Protein AF-X0Y5I0-F1 (afdb_monomer_lite)

Foldseek 3Di:
DVLLVPDQLVVCLVPLLVLLQVLQVQLLVLLVCLCVPPQQQLQVSSVVSSCVSCVSVVVNLVVVLVVVVVVDPDPVVSVVVVVSSVSSVVSSVNSNVVNVVVCCVPPDPVSNCRNNVVVVVVVCVLVVVPPDDPDDPVVSCCVVVVVVVVVVVVVVVVVVD

Organism: NCBI:txid412755

Sequence (161 aa):
MVLEALINPIKAEKKPWEMFFIGFIYSSIALLLSLWIFEKHASLVMVFLTVLVCTPLMYSTLKLEEKKDLEIKEERKLLKQHGKAITFLIFLFMGMCVSFAVWYVFLPVNTVQTTFQIQQQTITDINIQITAEAINKSTLFSKIFMNNIKVLSFCILFSFI

pLDDT: mean 87.57, std 12.48, range [46.09, 98.25]

Radius of gyration: 19.13 Å; chains: 1; bounding box: 55×33×51 Å

Structure (mmCIF, N/CA/C/O backbone):
data_AF-X0Y5I0-F1
#
_entry.id   AF-X0Y5I0-F1
#
loop_
_atom_site.group_PDB
_atom_site.id
_atom_site.type_symbol
_atom_site.label_atom_id
_atom_site.label_alt_id
_atom_site.label_comp_id
_atom_site.label_asym_id
_atom_site.label_entity_id
_atom_site.label_seq_id
_atom_site.pdbx_PDB_ins_code
_atom_site.Cartn_x
_atom_site.Cartn_y
_atom_site.Cartn_z
_atom_site.occupancy
_atom_site.B_iso_or_equiv
_atom_site.auth_seq_id
_atom_site.auth_comp_id
_atom_site.auth_asym_id
_atom_site.auth_atom_id
_atom_site.pdbx_PDB_model_num
ATOM 1 N N . MET A 1 1 ? -21.658 9.340 -1.023 1.00 46.09 1 MET A N 1
ATOM 2 C CA . MET A 1 1 ? -20.997 9.230 -2.346 1.00 46.09 1 MET A CA 1
ATOM 3 C C . MET A 1 1 ? -20.934 7.763 -2.765 1.00 46.09 1 MET A C 1
ATOM 5 O O . MET A 1 1 ? -20.702 6.917 -1.919 1.00 46.09 1 MET A O 1
ATOM 9 N N . VAL A 1 2 ? -21.141 7.436 -4.047 1.00 56.66 2 VAL A N 1
ATOM 10 C CA . VAL A 1 2 ? -21.229 6.041 -4.560 1.00 56.66 2 VAL A CA 1
ATOM 11 C C . VAL A 1 2 ? -19.979 5.192 -4.251 1.00 56.66 2 VAL A C 1
ATOM 13 O O . VAL A 1 2 ? -20.090 3.989 -4.042 1.00 56.66 2 VAL A O 1
ATOM 16 N N . LEU A 1 3 ? -18.804 5.819 -4.115 1.00 48.41 3 LEU A N 1
ATOM 17 C CA . LEU A 1 3 ? -17.557 5.162 -3.696 1.00 48.41 3 LEU A CA 1
ATOM 18 C C . LEU A 1 3 ? -17.543 4.704 -2.223 1.00 48.41 3 LEU A C 1
ATOM 20 O O . LEU A 1 3 ? -16.904 3.704 -1.912 1.00 48.41 3 LEU A O 1
ATOM 24 N N . GLU A 1 4 ? -18.283 5.363 -1.324 1.00 52.72 4 GLU A N 1
ATOM 25 C CA . GLU A 1 4 ? -18.420 4.940 0.085 1.00 52.72 4 GLU A CA 1
ATOM 26 C C . GLU A 1 4 ? -19.278 3.672 0.226 1.00 52.72 4 GLU A C 1
ATOM 28 O O . GLU A 1 4 ? -19.216 2.986 1.243 1.00 52.72 4 GLU A O 1
ATOM 33 N N . ALA A 1 5 ? -20.072 3.338 -0.796 1.00 54.59 5 ALA A N 1
ATOM 34 C CA . ALA A 1 5 ? -20.906 2.141 -0.802 1.00 54.59 5 ALA A CA 1
ATOM 35 C C . ALA A 1 5 ? -20.133 0.866 -1.186 1.00 54.59 5 ALA A C 1
ATOM 37 O O . ALA A 1 5 ? -20.626 -0.233 -0.935 1.00 54.59 5 ALA A O 1
ATOM 38 N N . LEU A 1 6 ? -18.937 0.985 -1.783 1.00 60.75 6 LEU A N 1
ATOM 39 C CA . LEU A 1 6 ? -18.189 -0.169 -2.299 1.00 60.75 6 LEU A CA 1
ATOM 40 C C . LEU A 1 6 ? -17.623 -1.054 -1.183 1.00 60.75 6 LEU A C 1
ATOM 42 O O . LEU A 1 6 ? -17.618 -2.277 -1.322 1.00 60.75 6 LEU A O 1
ATOM 46 N N . ILE A 1 7 ? -17.155 -0.471 -0.071 1.00 65.75 7 ILE A N 1
ATOM 47 C CA . ILE A 1 7 ? -16.557 -1.241 1.028 1.00 65.75 7 ILE A CA 1
ATOM 48 C C . ILE A 1 7 ? -16.947 -0.640 2.371 1.00 65.75 7 ILE A C 1
ATOM 50 O O . ILE A 1 7 ? -16.547 0.463 2.727 1.00 65.75 7 ILE A O 1
ATOM 54 N N . ASN A 1 8 ? -17.691 -1.421 3.149 1.00 79.00 8 ASN A N 1
ATOM 55 C CA . ASN A 1 8 ? -18.026 -1.087 4.523 1.00 79.00 8 ASN A CA 1
ATOM 56 C C . ASN A 1 8 ? -16.883 -1.540 5.460 1.00 79.00 8 ASN A C 1
ATOM 58 O O . ASN A 1 8 ? -16.570 -2.738 5.464 1.00 79.00 8 ASN A O 1
ATOM 62 N N . PRO A 1 9 ? -16.301 -0.656 6.293 1.00 81.06 9 PRO A N 1
ATOM 63 C CA . PRO A 1 9 ? -15.226 -1.013 7.226 1.00 81.06 9 PRO A CA 1
ATOM 64 C C . PRO A 1 9 ? -15.632 -2.126 8.208 1.00 81.06 9 PRO A C 1
ATOM 66 O O . PRO A 1 9 ? -14.825 -2.988 8.541 1.00 81.06 9 PRO A O 1
ATOM 69 N N . ILE A 1 10 ? -16.915 -2.211 8.577 1.00 79.12 10 ILE A N 1
ATOM 70 C CA . ILE A 1 10 ? -17.449 -3.288 9.429 1.00 79.12 10 ILE A CA 1
ATOM 71 C C . ILE A 1 10 ? -17.349 -4.648 8.725 1.00 79.12 10 ILE A C 1
ATOM 73 O O . ILE A 1 10 ? -17.103 -5.675 9.361 1.00 79.12 10 ILE A O 1
ATOM 77 N N . LYS A 1 11 ? -17.558 -4.682 7.403 1.00 84.12 11 LYS A N 1
ATOM 78 C CA . LYS A 1 11 ? -17.393 -5.907 6.611 1.00 84.12 11 LYS A CA 1
ATOM 79 C C . LYS A 1 11 ? -15.909 -6.272 6.503 1.00 84.12 11 LYS A C 1
ATOM 81 O O . LYS A 1 11 ? -15.580 -7.446 6.666 1.00 84.12 11 LYS A O 1
ATOM 86 N N . ALA A 1 12 ? -15.043 -5.276 6.304 1.00 86.94 12 ALA A N 1
ATOM 87 C CA . ALA A 1 12 ? -13.593 -5.456 6.237 1.00 86.94 12 ALA A CA 1
ATOM 88 C C . ALA A 1 12 ? -13.018 -6.052 7.536 1.00 86.94 12 ALA A C 1
ATOM 90 O O . ALA A 1 12 ? -12.249 -7.006 7.479 1.00 86.94 12 ALA A O 1
ATOM 91 N N . GLU A 1 13 ? -13.464 -5.587 8.708 1.00 88.25 13 GLU A N 1
ATOM 92 C CA . GLU A 1 13 ? -13.054 -6.158 10.001 1.00 88.25 13 GLU A CA 1
ATOM 93 C C . GLU A 1 13 ? -13.488 -7.614 10.193 1.00 88.25 13 GLU A C 1
ATOM 95 O O . GLU A 1 13 ? -12.770 -8.405 10.804 1.00 88.25 13 GLU A O 1
ATOM 100 N N . LYS A 1 14 ? -14.674 -7.983 9.695 1.00 88.69 14 LYS A N 1
ATOM 101 C CA . LYS A 1 14 ? -15.193 -9.354 9.819 1.00 88.69 14 LYS A CA 1
ATOM 102 C C . LYS A 1 14 ? -14.464 -10.332 8.904 1.00 88.69 14 LYS A C 1
ATOM 104 O O . LYS A 1 14 ? -14.357 -11.509 9.243 1.00 88.69 14 LYS A O 1
ATOM 109 N N . LYS A 1 15 ? -14.004 -9.869 7.741 1.00 90.94 15 LYS A N 1
ATOM 110 C CA . LYS A 1 15 ? -13.347 -10.693 6.723 1.00 90.94 15 LYS A CA 1
ATOM 111 C C . LYS A 1 15 ? -12.106 -9.993 6.159 1.00 90.94 15 LYS A C 1
ATOM 113 O O . LYS A 1 15 ? -12.099 -9.590 4.996 1.00 90.94 15 LYS A O 1
ATOM 118 N N . PRO A 1 16 ? -11.029 -9.890 6.954 1.00 91.25 16 PRO A N 1
ATOM 119 C CA . PRO A 1 16 ? -9.850 -9.116 6.578 1.00 91.25 16 PRO A CA 1
ATOM 120 C C . PRO A 1 16 ? -9.151 -9.656 5.322 1.00 91.25 16 PRO A C 1
ATOM 122 O O . PRO A 1 16 ? -8.617 -8.877 4.542 1.00 91.25 16 PRO A O 1
ATOM 125 N N . TRP A 1 17 ? -9.212 -10.966 5.069 1.00 93.56 17 TRP A N 1
ATOM 126 C CA . TRP A 1 17 ? -8.594 -11.582 3.891 1.00 93.56 17 TRP A CA 1
ATOM 127 C C . TRP A 1 17 ? -9.233 -11.148 2.559 1.00 93.56 17 TRP A C 1
ATOM 129 O O . TRP A 1 17 ? -8.534 -11.099 1.551 1.00 93.56 17 TRP A O 1
ATOM 139 N N . GLU A 1 18 ? -10.527 -10.787 2.532 1.00 93.06 18 GLU A N 1
ATOM 140 C CA . GLU A 1 18 ? -11.189 -10.296 1.308 1.00 93.06 18 GLU A CA 1
ATOM 141 C C . GLU A 1 18 ? -10.537 -8.982 0.829 1.00 93.06 18 GLU A C 1
ATOM 143 O O . GLU A 1 18 ? -10.486 -8.708 -0.372 1.00 93.06 18 GLU A O 1
ATOM 148 N N . MET A 1 19 ? -9.949 -8.207 1.752 1.00 94.88 19 MET A N 1
ATOM 149 C CA . MET A 1 19 ? -9.258 -6.956 1.438 1.00 94.88 19 MET A CA 1
ATOM 150 C C . MET A 1 19 ? -8.007 -7.157 0.586 1.00 94.88 19 MET A C 1
ATOM 152 O O . MET A 1 19 ? -7.635 -6.249 -0.152 1.00 94.88 19 MET A O 1
ATOM 156 N N . PHE A 1 20 ? -7.392 -8.341 0.622 1.00 96.62 20 PHE A N 1
ATOM 157 C CA . PHE A 1 20 ? -6.275 -8.673 -0.260 1.00 96.62 20 PHE A CA 1
ATOM 158 C C . PHE A 1 20 ? -6.682 -8.589 -1.735 1.00 96.62 20 PHE A C 1
ATOM 160 O O . PHE A 1 20 ? -6.032 -7.912 -2.528 1.00 96.62 20 PHE A O 1
ATOM 167 N N . PHE A 1 21 ? -7.798 -9.221 -2.104 1.00 95.75 21 PHE A N 1
ATOM 168 C CA . PHE A 1 21 ? -8.285 -9.217 -3.485 1.00 95.75 21 PHE A CA 1
ATOM 169 C C . PHE A 1 21 ? -8.718 -7.823 -3.927 1.00 95.75 21 PHE A C 1
ATOM 171 O O . PHE A 1 21 ? -8.458 -7.420 -5.057 1.00 95.75 21 PHE A O 1
ATOM 178 N N . ILE A 1 22 ? -9.318 -7.061 -3.016 1.00 93.75 22 ILE A N 1
ATOM 179 C CA . ILE A 1 22 ? -9.669 -5.663 -3.260 1.00 93.75 22 ILE A CA 1
ATOM 180 C C . ILE A 1 22 ? -8.415 -4.839 -3.548 1.00 93.75 22 ILE A C 1
ATOM 182 O O . ILE A 1 22 ? -8.368 -4.144 -4.559 1.00 93.75 22 ILE A O 1
ATOM 186 N N . GLY A 1 23 ? -7.389 -4.942 -2.699 1.00 96.12 23 GLY A N 1
ATOM 187 C CA . GLY A 1 23 ? -6.128 -4.226 -2.880 1.00 96.12 23 GLY A CA 1
ATOM 188 C C . GLY A 1 23 ? -5.462 -4.582 -4.203 1.00 96.12 23 GLY A C 1
ATOM 189 O O . GLY A 1 23 ? -4.998 -3.695 -4.913 1.00 96.12 23 GLY A O 1
ATOM 190 N N . PHE A 1 24 ? -5.493 -5.864 -4.571 1.00 97.88 24 PHE A N 1
ATOM 191 C CA . PHE A 1 24 ? -4.978 -6.351 -5.846 1.00 97.88 24 PHE A CA 1
ATOM 192 C C . PHE A 1 24 ? -5.714 -5.742 -7.049 1.00 97.88 24 PHE A C 1
ATOM 194 O O . PHE A 1 24 ? -5.084 -5.261 -7.994 1.00 97.88 24 PHE A O 1
ATOM 201 N N . ILE A 1 25 ? -7.050 -5.747 -7.022 1.00 96.25 25 ILE A N 1
ATOM 202 C CA . ILE A 1 25 ? -7.885 -5.219 -8.108 1.00 96.25 25 ILE A CA 1
ATOM 203 C C . ILE A 1 25 ? -7.728 -3.701 -8.215 1.00 96.25 25 ILE A C 1
ATOM 205 O O . ILE A 1 25 ? -7.553 -3.183 -9.314 1.00 96.25 25 ILE A O 1
ATOM 209 N N . TYR A 1 26 ? -7.755 -2.984 -7.091 1.00 94.94 26 TYR A N 1
ATOM 210 C CA . TYR A 1 26 ? -7.647 -1.526 -7.069 1.00 94.94 26 TYR A CA 1
ATOM 211 C C . TYR A 1 26 ? -6.322 -1.043 -7.646 1.00 94.94 26 TYR A C 1
ATOM 213 O O . TYR A 1 26 ? -6.324 -0.179 -8.522 1.00 94.94 26 TYR A O 1
ATOM 221 N N . SER A 1 27 ? -5.202 -1.629 -7.222 1.00 97.31 27 SER A N 1
ATOM 222 C CA . SER A 1 27 ? -3.892 -1.275 -7.772 1.00 97.31 27 SER A CA 1
ATOM 223 C C . SER A 1 27 ? -3.735 -1.705 -9.232 1.00 97.31 27 SER A C 1
ATOM 225 O O . SER A 1 27 ? -3.130 -0.972 -10.009 1.00 97.31 27 SER A O 1
ATOM 227 N N . SER A 1 28 ? -4.325 -2.836 -9.640 1.00 97.62 28 SER A N 1
ATOM 228 C CA . SER A 1 28 ? -4.326 -3.267 -11.046 1.00 97.62 28 SER A CA 1
ATOM 229 C C . SER A 1 28 ? -5.076 -2.277 -11.937 1.00 97.62 28 SER A C 1
ATOM 231 O O . SER A 1 28 ? -4.556 -1.849 -12.962 1.00 97.62 28 SER A O 1
ATOM 233 N N . ILE A 1 29 ? -6.283 -1.867 -11.535 1.00 96.69 29 ILE A N 1
ATOM 234 C CA . ILE A 1 29 ? -7.080 -0.883 -12.277 1.00 96.69 29 ILE A CA 1
ATOM 235 C C . ILE A 1 29 ? -6.355 0.464 -12.312 1.00 96.69 29 ILE A C 1
ATOM 237 O O . ILE A 1 29 ? -6.262 1.074 -13.373 1.00 96.69 29 ILE A O 1
ATOM 241 N N . ALA A 1 30 ? -5.809 0.917 -11.181 1.00 97.00 30 ALA A N 1
ATOM 242 C CA . ALA A 1 30 ? -5.054 2.164 -11.111 1.00 97.00 30 ALA A CA 1
ATOM 243 C C . ALA A 1 30 ? -3.838 2.158 -12.051 1.00 97.00 30 ALA A C 1
ATOM 245 O O . ALA A 1 30 ? -3.621 3.132 -12.773 1.00 97.00 30 ALA A O 1
ATOM 246 N N . LEU A 1 31 ? -3.086 1.054 -12.095 1.00 97.19 31 LEU A N 1
ATOM 247 C CA . LEU A 1 31 ? -1.964 0.880 -13.013 1.00 97.19 31 LEU A CA 1
ATOM 248 C C . LEU A 1 31 ? -2.430 0.932 -14.472 1.00 97.19 31 LEU A C 1
ATOM 250 O O . LEU A 1 31 ? -1.900 1.721 -15.254 1.00 97.19 31 LEU A O 1
ATOM 254 N N . LEU A 1 32 ? -3.449 0.151 -14.838 1.00 96.38 32 LEU A N 1
ATOM 255 C CA . LEU A 1 32 ? -3.954 0.100 -16.213 1.00 96.38 32 LEU A CA 1
ATOM 256 C C . LEU A 1 32 ? -4.498 1.456 -16.682 1.00 96.38 32 LEU A C 1
ATOM 258 O O . LEU A 1 32 ? -4.202 1.885 -17.795 1.00 96.38 32 LEU A O 1
ATOM 262 N N . LEU A 1 33 ? -5.239 2.167 -15.828 1.00 96.38 33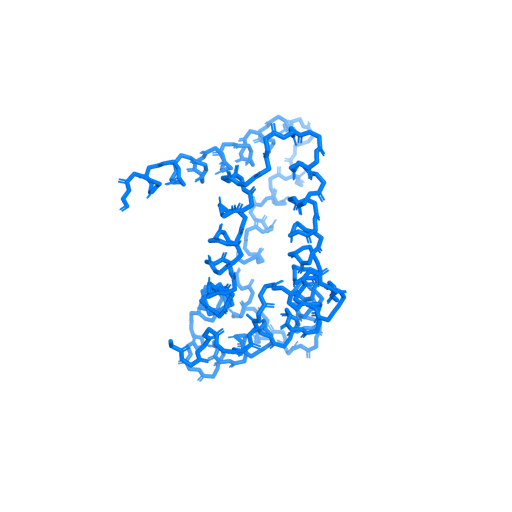 LEU A N 1
ATOM 263 C CA . LEU A 1 33 ? -5.730 3.514 -16.133 1.00 96.38 33 LEU A CA 1
ATOM 264 C C . LEU A 1 33 ? -4.589 4.524 -16.273 1.00 96.38 33 LEU A C 1
ATOM 266 O O . LEU A 1 33 ? -4.640 5.385 -17.151 1.00 96.38 33 LEU A O 1
ATOM 270 N N . SER A 1 34 ? -3.555 4.417 -15.432 1.00 96.69 34 SER A N 1
ATOM 271 C CA . SER A 1 34 ? -2.391 5.302 -15.510 1.00 96.69 34 SER A CA 1
ATOM 272 C C . SER A 1 34 ? -1.652 5.145 -16.839 1.00 96.69 34 SER A C 1
ATOM 274 O O . SER A 1 34 ? -1.292 6.144 -17.455 1.00 96.69 34 SER A O 1
ATOM 276 N N . LEU A 1 35 ? -1.515 3.907 -17.319 1.00 95.44 35 LEU A N 1
ATOM 277 C CA . LEU A 1 35 ? -0.923 3.592 -18.612 1.00 95.44 35 LEU A CA 1
ATOM 278 C C . LEU A 1 35 ? -1.789 4.060 -19.777 1.00 95.44 35 LEU A C 1
ATOM 280 O O . LEU A 1 35 ? -1.266 4.608 -20.740 1.00 95.44 35 LEU A O 1
ATOM 284 N N . TRP A 1 36 ? -3.104 3.863 -19.691 1.00 95.62 36 TRP A N 1
ATOM 285 C CA . TRP A 1 36 ? -4.002 4.176 -20.798 1.00 95.62 36 TRP A CA 1
ATOM 286 C C . TRP A 1 36 ? -4.189 5.685 -21.004 1.00 95.62 36 TRP A C 1
ATOM 288 O O . TRP A 1 36 ? -4.216 6.151 -22.140 1.00 95.62 36 TRP A O 1
ATOM 298 N N . ILE A 1 37 ? -4.318 6.456 -19.921 1.00 96.00 37 ILE A N 1
ATOM 299 C CA . ILE A 1 37 ? -4.680 7.881 -19.996 1.00 96.00 37 ILE A CA 1
ATOM 300 C C . ILE A 1 37 ? -3.454 8.788 -19.819 1.00 96.00 37 ILE A C 1
ATOM 302 O O . ILE A 1 37 ? -3.369 9.847 -20.438 1.00 96.00 37 ILE A O 1
ATOM 306 N N . PHE A 1 38 ? -2.493 8.386 -18.983 1.00 94.00 38 PHE A N 1
ATOM 307 C CA . PHE A 1 38 ? -1.400 9.243 -18.516 1.00 94.00 38 PHE A CA 1
ATOM 308 C C . PHE A 1 38 ? -0.025 8.595 -18.698 1.00 94.00 38 PHE A C 1
ATOM 310 O O . PHE A 1 38 ? 0.831 8.733 -17.828 1.00 94.00 38 PHE A O 1
ATOM 317 N N . GLU A 1 39 ? 0.207 7.919 -19.826 1.00 91.81 39 GLU A N 1
ATOM 318 C CA . GLU A 1 39 ? 1.410 7.115 -20.095 1.00 91.81 39 GLU A CA 1
ATOM 319 C C . GLU A 1 39 ? 2.720 7.800 -19.654 1.00 91.81 39 GLU A C 1
ATOM 321 O O . GLU A 1 39 ? 3.485 7.237 -18.875 1.00 91.81 39 GLU A O 1
ATOM 326 N N . LYS A 1 40 ? 2.940 9.066 -20.042 1.00 91.31 40 LYS A N 1
ATOM 327 C CA . LYS A 1 40 ? 4.158 9.840 -19.708 1.00 91.31 40 LYS A CA 1
ATOM 328 C 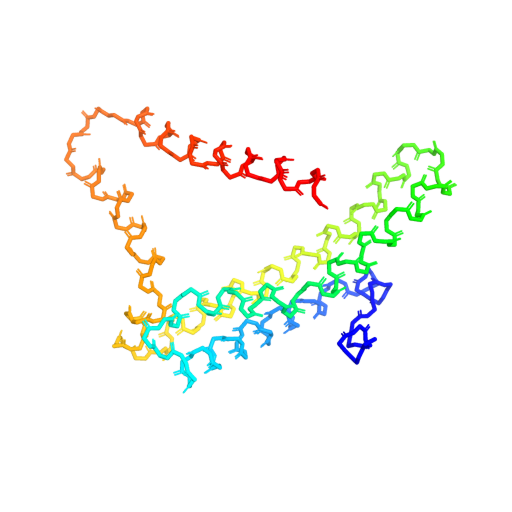C . LYS A 1 40 ? 4.391 10.066 -18.208 1.00 91.31 40 LYS A C 1
ATOM 330 O O . LYS A 1 40 ? 5.510 10.363 -17.801 1.00 91.31 40 LYS A O 1
ATOM 335 N N . HIS A 1 41 ? 3.344 9.977 -17.395 1.00 93.88 41 HIS A N 1
ATOM 336 C CA . HIS A 1 41 ? 3.381 10.198 -15.949 1.00 93.88 41 HIS A CA 1
ATOM 337 C C . HIS A 1 41 ? 2.860 8.985 -15.168 1.00 93.88 41 HIS A C 1
ATOM 339 O O . HIS A 1 41 ? 2.580 9.101 -13.970 1.00 93.88 41 HIS A O 1
ATOM 345 N N . ALA A 1 42 ? 2.757 7.822 -15.824 1.00 94.25 42 ALA A N 1
ATOM 346 C CA . ALA A 1 42 ? 2.135 6.619 -15.281 1.00 94.25 42 ALA A CA 1
ATOM 347 C C . ALA A 1 42 ? 2.714 6.241 -13.911 1.00 94.25 42 ALA A C 1
ATOM 349 O O . ALA A 1 42 ? 1.963 5.910 -12.999 1.00 94.25 42 ALA A O 1
ATOM 350 N N . SER A 1 43 ? 4.027 6.413 -13.721 1.00 94.88 43 SER A N 1
ATOM 351 C CA . SER A 1 43 ? 4.713 6.079 -12.468 1.00 94.88 43 SER A CA 1
ATOM 352 C C . SER A 1 43 ? 4.215 6.811 -11.223 1.00 94.88 43 SER A C 1
ATOM 354 O O . SER A 1 43 ? 4.103 6.196 -10.160 1.00 94.88 43 SER A O 1
ATOM 356 N N . LEU A 1 44 ? 3.867 8.094 -11.328 1.00 94.44 44 LEU A N 1
ATOM 357 C CA . LEU A 1 44 ? 3.303 8.839 -10.199 1.00 94.44 44 LEU A CA 1
ATOM 358 C C . LEU A 1 44 ? 1.776 8.708 -10.159 1.00 94.44 44 LEU A C 1
ATOM 360 O O . LEU A 1 44 ? 1.187 8.548 -9.089 1.00 94.44 44 LEU A O 1
ATOM 364 N N . VAL A 1 45 ? 1.137 8.718 -11.332 1.00 96.06 45 VAL A N 1
ATOM 365 C CA . VAL A 1 45 ? -0.323 8.653 -11.457 1.00 96.06 45 VAL A CA 1
ATOM 366 C C . VAL A 1 45 ? -0.877 7.316 -10.959 1.00 96.06 45 VAL A C 1
ATOM 368 O O . VAL A 1 45 ? -1.911 7.315 -10.297 1.00 96.06 45 VAL A O 1
ATOM 371 N N . MET A 1 46 ? -0.192 6.189 -11.180 1.00 96.00 46 MET A N 1
ATOM 372 C CA . MET A 1 46 ? -0.638 4.886 -10.668 1.00 96.00 46 MET A CA 1
ATOM 373 C C . MET A 1 46 ? -0.742 4.878 -9.138 1.00 96.00 46 MET A C 1
ATOM 375 O O . MET A 1 46 ? -1.708 4.355 -8.578 1.00 96.00 46 MET A O 1
ATOM 379 N N . VAL A 1 47 ? 0.227 5.496 -8.452 1.00 94.94 47 VAL A N 1
ATOM 380 C CA . VAL A 1 47 ? 0.255 5.573 -6.987 1.00 94.94 47 VAL A CA 1
ATOM 381 C C . VAL A 1 47 ? -0.863 6.493 -6.518 1.00 94.94 47 VAL A C 1
ATOM 383 O O . VAL A 1 47 ? -1.631 6.122 -5.633 1.00 94.94 47 VAL A O 1
ATOM 386 N N . PHE A 1 48 ? -1.006 7.651 -7.165 1.00 95.69 48 PHE A N 1
ATOM 387 C CA . PHE A 1 48 ? -2.073 8.603 -6.876 1.00 95.69 48 PHE A CA 1
ATOM 388 C C . PHE A 1 48 ? -3.466 7.971 -7.003 1.00 95.69 48 PHE A C 1
ATOM 390 O O . PHE A 1 48 ? -4.258 8.052 -6.067 1.00 95.69 48 PHE A O 1
ATOM 397 N N . LEU A 1 49 ? -3.757 7.289 -8.114 1.00 95.69 49 LEU A N 1
ATOM 398 C CA . LEU A 1 49 ? -5.050 6.637 -8.338 1.00 95.69 49 LEU A CA 1
ATOM 399 C C . LEU A 1 49 ? -5.306 5.504 -7.337 1.00 95.69 49 LEU A C 1
ATOM 401 O O . LEU A 1 49 ? -6.425 5.361 -6.846 1.00 95.69 49 LEU A O 1
ATOM 405 N N . THR A 1 50 ? -4.272 4.737 -6.985 1.00 95.50 50 THR A N 1
ATOM 406 C CA . THR A 1 50 ? -4.382 3.686 -5.963 1.00 95.50 50 THR A CA 1
ATOM 407 C C . THR A 1 50 ? -4.769 4.285 -4.608 1.00 95.50 50 THR A C 1
ATOM 409 O O . THR A 1 50 ? -5.698 3.807 -3.957 1.00 95.50 50 THR A O 1
ATOM 412 N N . VAL A 1 51 ? -4.108 5.372 -4.192 1.00 93.94 51 VAL A N 1
ATOM 413 C CA . VAL A 1 51 ? -4.426 6.083 -2.943 1.00 93.94 51 VAL A CA 1
ATOM 414 C C . VAL A 1 51 ? -5.828 6.691 -3.000 1.00 93.94 51 VAL A C 1
ATOM 416 O O . VAL A 1 51 ? -6.591 6.552 -2.042 1.00 93.94 51 VAL A O 1
ATOM 419 N N . LEU A 1 52 ? -6.204 7.303 -4.126 1.00 93.00 52 LEU A N 1
ATOM 420 C CA . LEU A 1 52 ? -7.512 7.927 -4.322 1.00 93.00 52 LEU A CA 1
ATOM 421 C C . LEU A 1 52 ? -8.653 6.928 -4.086 1.00 93.00 52 LEU A C 1
ATOM 423 O O . LEU A 1 52 ? -9.584 7.220 -3.338 1.00 93.00 52 LEU A O 1
ATOM 427 N N . VAL A 1 53 ? -8.563 5.728 -4.665 1.00 91.69 53 VAL A N 1
ATOM 428 C CA . VAL A 1 53 ? -9.594 4.687 -4.510 1.00 91.69 53 VAL A CA 1
ATOM 429 C C . VAL A 1 53 ? -9.613 4.105 -3.089 1.00 91.69 53 VAL A C 1
ATOM 431 O O . VAL A 1 53 ? -10.676 3.745 -2.585 1.00 91.69 53 VAL A O 1
ATOM 434 N N . CYS A 1 54 ? -8.470 4.055 -2.403 1.00 91.94 54 CYS A N 1
ATOM 435 C CA . CYS A 1 54 ? -8.386 3.616 -1.006 1.00 91.94 54 CYS A CA 1
ATOM 436 C C . CYS A 1 54 ? -8.855 4.681 0.006 1.00 91.94 54 CYS A C 1
ATOM 438 O O . CYS A 1 54 ? -9.166 4.344 1.150 1.00 91.94 54 CYS A O 1
ATOM 440 N N . THR A 1 55 ? -8.934 5.953 -0.394 1.00 90.31 55 THR A N 1
ATOM 441 C CA . THR A 1 55 ? -9.246 7.082 0.501 1.00 90.31 55 THR A CA 1
ATOM 442 C C . THR A 1 55 ? -10.610 6.952 1.201 1.00 90.31 55 THR A C 1
ATOM 444 O O . THR A 1 55 ? -10.648 7.114 2.422 1.00 90.31 55 THR A O 1
ATOM 447 N N . PRO A 1 56 ? -11.723 6.601 0.519 1.00 88.88 56 PRO A N 1
ATOM 448 C CA . PRO A 1 56 ? -13.025 6.443 1.173 1.00 88.88 56 PRO A CA 1
ATOM 449 C C . PRO A 1 56 ? -13.019 5.368 2.263 1.00 88.88 56 PRO A C 1
ATOM 451 O O . PRO A 1 56 ? -13.583 5.572 3.337 1.00 88.88 56 PRO A O 1
ATOM 454 N N . LEU A 1 57 ? -12.343 4.241 2.007 1.00 90.75 57 LEU A N 1
ATOM 455 C CA . LEU A 1 57 ? -12.186 3.176 2.992 1.00 90.75 57 LEU A CA 1
ATOM 456 C C . LEU A 1 57 ? -11.432 3.705 4.211 1.00 90.75 57 LEU A C 1
ATOM 458 O O . LEU A 1 57 ? -11.957 3.611 5.315 1.00 90.75 57 LEU A O 1
ATOM 462 N N . MET A 1 58 ? -10.265 4.324 4.001 1.00 90.62 58 MET A N 1
ATOM 463 C CA . MET A 1 58 ? -9.452 4.886 5.081 1.00 90.62 58 MET A CA 1
ATOM 464 C C . MET A 1 58 ? -10.252 5.877 5.935 1.00 90.62 58 MET A C 1
ATOM 466 O O . MET A 1 58 ? -10.307 5.736 7.153 1.00 90.62 58 MET A O 1
ATOM 470 N N . TYR A 1 59 ? -10.943 6.827 5.300 1.00 89.62 59 TYR A N 1
ATOM 471 C CA . TYR A 1 59 ? -11.783 7.803 5.994 1.00 89.62 59 TYR A CA 1
ATOM 472 C C . TYR A 1 59 ? -12.895 7.132 6.814 1.00 89.62 59 TYR A C 1
ATOM 474 O O . TYR A 1 59 ? -13.093 7.448 7.988 1.00 89.62 59 TYR A O 1
ATOM 482 N N . SER A 1 60 ? -13.604 6.166 6.222 1.00 90.50 60 SER A N 1
ATOM 483 C CA . SER A 1 60 ? -14.683 5.451 6.909 1.00 90.50 60 SER A CA 1
ATOM 484 C C . SER A 1 60 ? -14.186 4.621 8.098 1.00 90.50 60 SER A C 1
ATOM 486 O O . SER A 1 60 ? -14.877 4.537 9.113 1.00 90.50 60 SER A O 1
ATOM 488 N N . THR A 1 61 ? -12.986 4.043 7.994 1.00 91.94 61 THR A N 1
ATOM 489 C CA . THR A 1 61 ? -12.322 3.311 9.073 1.00 91.94 61 THR A CA 1
ATOM 490 C C . THR A 1 61 ? -11.932 4.245 10.203 1.00 91.94 61 THR A C 1
ATOM 492 O O . THR A 1 61 ? -12.275 3.959 11.342 1.00 91.94 61 THR A O 1
ATOM 495 N N . LEU A 1 62 ? -11.298 5.380 9.900 1.00 90.56 62 LEU A N 1
ATOM 496 C CA . LEU A 1 62 ? -10.922 6.372 10.912 1.00 90.56 62 LEU A CA 1
ATOM 497 C C . LEU A 1 62 ? -12.146 6.869 11.685 1.00 90.56 62 LEU A C 1
ATOM 499 O O . LEU A 1 62 ? -12.152 6.846 12.910 1.00 90.56 62 LEU A O 1
ATOM 503 N N . LYS A 1 63 ? -13.231 7.203 10.977 1.00 90.62 63 LYS A N 1
ATOM 504 C CA . LYS A 1 63 ? -14.500 7.610 11.597 1.00 90.62 63 LYS A CA 1
ATOM 505 C C . LYS A 1 63 ? -15.120 6.516 12.473 1.00 90.62 63 LYS A C 1
ATOM 507 O O . LYS A 1 63 ? -15.867 6.807 13.404 1.00 90.62 63 LYS A O 1
ATOM 512 N N . LEU A 1 64 ? -14.898 5.249 12.133 1.00 90.75 64 LEU A N 1
ATOM 513 C CA . LEU A 1 64 ? -15.402 4.116 12.901 1.00 90.75 64 LEU A CA 1
ATOM 514 C C . LEU A 1 64 ? -14.546 3.852 14.146 1.00 90.75 64 LEU A C 1
ATOM 516 O O . LEU A 1 64 ? -15.114 3.589 15.204 1.00 90.75 64 LEU A O 1
ATOM 520 N N . GLU A 1 65 ? -13.223 3.960 14.040 1.00 91.56 65 GLU A N 1
ATOM 521 C CA . GLU A 1 65 ? -12.317 3.864 15.189 1.00 91.56 65 GLU A CA 1
ATOM 522 C C . GLU A 1 65 ? -12.532 5.024 16.171 1.00 91.56 65 GLU A C 1
ATOM 524 O O . GLU A 1 65 ? -12.677 4.777 17.363 1.00 91.56 65 GLU A O 1
ATOM 529 N N . GLU A 1 66 ? -12.722 6.257 15.689 1.00 90.25 66 GLU A N 1
ATOM 530 C CA . GLU A 1 66 ? -13.034 7.416 16.543 1.00 90.25 66 GLU A CA 1
ATOM 531 C C . GLU A 1 66 ? -14.308 7.193 17.380 1.00 90.25 66 GLU A C 1
ATOM 533 O O . GLU A 1 66 ? -14.357 7.501 18.570 1.00 90.25 66 GLU A O 1
ATOM 538 N N . LYS A 1 67 ? -15.346 6.584 16.792 1.00 90.12 67 LYS A N 1
ATOM 539 C CA . LYS A 1 67 ? -16.564 6.224 17.537 1.00 90.12 67 LYS A CA 1
ATOM 540 C C . LYS A 1 67 ? -16.299 5.176 18.616 1.00 90.12 67 LYS A C 1
ATOM 542 O O . LYS A 1 67 ? -16.867 5.274 19.700 1.00 90.12 67 LYS A O 1
ATOM 547 N N . LYS A 1 68 ? -15.457 4.176 18.334 1.00 88.25 68 LYS A N 1
ATOM 548 C CA . LYS A 1 68 ? -15.090 3.146 19.319 1.00 88.25 68 LYS A CA 1
ATOM 549 C C . LYS A 1 68 ? -14.294 3.743 20.477 1.00 88.25 68 LYS A C 1
ATOM 551 O O . LYS A 1 68 ? -14.519 3.331 21.613 1.00 88.25 68 LYS A O 1
ATOM 556 N N . ASP A 1 69 ? -13.429 4.713 20.199 1.00 88.56 69 ASP A N 1
ATOM 557 C CA . ASP A 1 69 ? -12.636 5.407 21.218 1.00 88.56 69 ASP A CA 1
ATOM 558 C C . ASP A 1 69 ? -13.523 6.207 22.192 1.00 88.56 69 ASP A C 1
ATOM 560 O O . ASP A 1 69 ? -13.241 6.253 23.388 1.00 88.56 69 ASP A O 1
ATOM 564 N N . LEU A 1 70 ? -14.649 6.765 21.728 1.00 89.25 70 LEU A N 1
ATOM 565 C CA . LEU A 1 70 ? -15.623 7.443 22.599 1.00 89.25 70 LEU A CA 1
ATOM 566 C C . LEU A 1 70 ? -16.410 6.477 23.506 1.00 89.25 70 LEU A C 1
ATOM 568 O O . LEU A 1 70 ? -16.820 6.848 24.608 1.00 89.25 70 LEU A O 1
ATOM 572 N N . GLU A 1 71 ? -16.650 5.245 23.050 1.00 88.94 71 GLU A N 1
ATOM 573 C CA . GLU A 1 71 ? -17.470 4.255 23.762 1.00 88.94 71 GLU A CA 1
ATOM 574 C C . GLU A 1 71 ? -16.652 3.371 24.724 1.00 88.94 71 GLU A C 1
ATOM 576 O O . GLU A 1 71 ? -17.139 2.980 25.792 1.00 88.94 71 GLU A O 1
ATOM 581 N N . ILE A 1 72 ? -15.411 3.026 24.366 1.00 86.94 72 ILE A N 1
ATOM 582 C CA . ILE A 1 72 ? -14.580 2.056 25.090 1.00 86.94 72 ILE A CA 1
ATOM 583 C C . ILE A 1 72 ? -13.586 2.782 26.001 1.00 86.94 72 ILE A C 1
ATOM 585 O O . ILE A 1 72 ? -12.537 3.229 25.564 1.00 86.94 72 ILE A O 1
ATOM 589 N N . LYS A 1 73 ? -13.864 2.802 27.309 1.00 82.88 73 LYS A N 1
ATOM 590 C CA . LYS A 1 73 ? -12.981 3.430 28.315 1.00 82.88 73 LYS A CA 1
ATOM 591 C C . LYS A 1 73 ? -11.752 2.601 28.709 1.00 82.88 73 LYS A C 1
ATOM 593 O O . LYS A 1 73 ? -10.865 3.102 29.388 1.00 82.88 73 LYS A O 1
ATOM 598 N N . GLU A 1 74 ? -11.730 1.310 28.379 1.00 91.38 74 GLU A N 1
ATOM 599 C CA . GLU A 1 74 ? -10.641 0.409 28.768 1.00 91.38 74 GLU A CA 1
ATOM 600 C C . GLU A 1 74 ? -9.579 0.316 27.663 1.00 91.38 74 GLU A C 1
ATOM 602 O O . GLU A 1 74 ? -9.802 -0.318 26.630 1.00 91.38 74 GLU A O 1
ATOM 607 N N . GLU A 1 75 ? -8.389 0.857 27.934 1.00 86.69 75 GLU A N 1
ATOM 608 C CA . GLU A 1 75 ? -7.246 0.921 27.007 1.00 86.69 75 GLU A CA 1
ATOM 609 C C . GLU A 1 75 ? -6.881 -0.430 26.372 1.00 86.69 75 GLU A C 1
ATOM 611 O O . GLU A 1 75 ? -6.682 -0.550 25.163 1.00 86.69 75 GLU A O 1
ATOM 616 N N . ARG A 1 76 ? -6.844 -1.508 27.168 1.00 87.31 76 ARG A N 1
ATOM 617 C CA . ARG A 1 76 ? -6.509 -2.852 26.657 1.00 87.31 76 ARG A CA 1
ATOM 618 C C . ARG A 1 76 ? -7.525 -3.350 25.633 1.00 87.31 76 ARG A C 1
ATOM 620 O O . ARG A 1 76 ? -7.163 -4.011 24.658 1.00 87.31 76 ARG A O 1
ATOM 627 N N . LYS A 1 77 ? -8.804 -3.058 25.866 1.00 86.94 77 LYS A N 1
ATOM 628 C CA . LYS A 1 77 ? -9.896 -3.455 24.977 1.00 86.94 77 LYS A CA 1
ATOM 629 C C . LYS A 1 77 ? -9.895 -2.607 23.709 1.00 86.94 77 LYS A C 1
ATOM 631 O O . LYS A 1 77 ? -10.149 -3.157 22.638 1.00 86.94 77 LYS A O 1
ATOM 636 N N . LEU A 1 78 ? -9.565 -1.325 23.838 1.00 87.94 78 LEU A N 1
ATOM 637 C CA . LEU A 1 78 ? -9.419 -0.365 22.750 1.00 87.94 78 LEU A CA 1
ATOM 638 C C . LEU A 1 78 ? -8.290 -0.780 21.794 1.00 87.94 78 LEU A C 1
ATOM 640 O O . LEU A 1 78 ? -8.558 -1.031 20.620 1.00 87.94 78 LEU A O 1
ATOM 644 N N . LEU A 1 79 ? -7.078 -1.044 22.300 1.00 87.81 79 LEU A N 1
ATOM 645 C CA . LEU A 1 79 ? -5.949 -1.540 21.491 1.00 87.81 79 LEU A CA 1
ATOM 646 C C . LEU A 1 79 ? -6.287 -2.819 20.706 1.00 87.81 79 LEU A C 1
ATOM 648 O O . LEU A 1 79 ? -5.875 -2.992 19.557 1.00 87.81 79 LEU A O 1
ATOM 652 N N . LYS A 1 80 ? -7.081 -3.721 21.298 1.00 88.31 80 LYS A N 1
ATOM 653 C CA . LYS A 1 80 ? -7.535 -4.942 20.619 1.00 88.31 80 LYS A CA 1
ATOM 654 C C . LYS A 1 80 ? -8.511 -4.658 19.468 1.00 88.31 80 LYS A C 1
ATOM 656 O O . LYS A 1 80 ? -8.545 -5.442 18.520 1.00 88.31 80 LYS A O 1
ATOM 661 N N . GLN A 1 81 ? -9.311 -3.589 19.534 1.00 87.94 81 GLN A N 1
ATOM 662 C CA . GLN A 1 81 ? -10.178 -3.192 18.417 1.00 87.94 81 GLN A CA 1
ATOM 663 C C . GLN A 1 81 ? -9.377 -2.561 17.280 1.00 87.94 81 GLN A C 1
ATOM 665 O O . GLN A 1 81 ? -9.539 -3.011 16.147 1.00 87.94 81 GLN A O 1
ATOM 670 N N . HIS A 1 82 ? -8.448 -1.650 17.589 1.00 89.38 82 HIS A N 1
ATOM 671 C CA . HIS A 1 82 ? -7.536 -1.060 16.598 1.00 89.38 82 HIS A CA 1
ATOM 672 C C . HIS A 1 82 ? -6.769 -2.137 15.822 1.00 89.38 82 HIS A C 1
ATOM 674 O O . HIS A 1 82 ? -6.614 -2.061 14.603 1.00 89.38 82 HIS A O 1
ATOM 680 N N . GLY A 1 83 ? -6.374 -3.220 16.502 1.00 90.44 83 GLY A N 1
ATOM 681 C CA . GLY A 1 83 ? -5.741 -4.377 15.867 1.00 90.44 83 GLY A CA 1
ATOM 682 C C . GLY A 1 83 ? -6.561 -5.003 14.729 1.00 90.44 83 GLY A C 1
ATOM 683 O O . GLY A 1 83 ? -5.981 -5.468 13.747 1.00 90.44 83 GLY A O 1
ATOM 684 N N . LYS A 1 84 ? -7.899 -4.986 14.797 1.00 91.38 84 LYS A N 1
ATOM 685 C CA . LYS A 1 84 ? -8.757 -5.487 13.706 1.00 91.38 84 LYS A CA 1
ATOM 686 C C . LYS A 1 84 ? -8.692 -4.586 12.481 1.00 91.38 84 LYS A C 1
ATOM 688 O O . LYS A 1 84 ? -8.608 -5.103 11.366 1.00 91.38 84 LYS A O 1
ATOM 693 N N . ALA A 1 85 ? -8.691 -3.270 12.694 1.00 92.12 85 ALA A N 1
ATOM 694 C CA . ALA A 1 85 ? -8.561 -2.299 11.619 1.00 92.12 85 ALA A CA 1
ATOM 695 C C . ALA A 1 85 ? -7.205 -2.438 10.914 1.00 92.12 85 ALA A C 1
ATOM 697 O O . ALA A 1 85 ? -7.134 -2.610 9.697 1.00 92.12 85 ALA A O 1
ATOM 698 N N . ILE A 1 86 ? -6.131 -2.504 11.703 1.00 93.12 86 ILE A N 1
ATOM 699 C CA . ILE A 1 86 ? -4.768 -2.729 11.208 1.00 93.12 86 ILE A CA 1
ATOM 700 C C . ILE A 1 86 ? -4.680 -4.039 10.418 1.00 93.12 86 ILE A C 1
ATOM 702 O O . ILE A 1 86 ? -4.080 -4.073 9.346 1.00 93.12 86 ILE A O 1
ATOM 706 N N . THR A 1 87 ? -5.311 -5.113 10.902 1.00 94.69 87 THR A N 1
ATOM 707 C CA . THR A 1 87 ? -5.256 -6.424 10.239 1.00 94.69 87 THR A CA 1
ATOM 708 C C . THR A 1 87 ? -5.783 -6.354 8.807 1.00 94.69 87 THR A C 1
ATOM 710 O O . THR A 1 87 ? -5.103 -6.805 7.886 1.00 94.69 87 THR A O 1
ATOM 713 N N . PHE A 1 88 ? -6.969 -5.781 8.577 1.00 94.69 88 PHE A N 1
ATOM 714 C CA . PHE A 1 88 ? -7.519 -5.728 7.219 1.00 94.69 88 PHE A CA 1
ATOM 715 C C . PHE A 1 88 ? -6.748 -4.744 6.320 1.00 94.69 88 PHE A C 1
ATOM 717 O O . PHE A 1 88 ? -6.627 -4.990 5.119 1.00 94.69 88 PHE A O 1
ATOM 724 N N . LEU A 1 89 ? -6.187 -3.664 6.883 1.00 94.62 89 LEU A N 1
ATOM 725 C CA . LEU A 1 89 ? -5.319 -2.734 6.152 1.00 94.62 89 LEU A CA 1
ATOM 726 C C . LEU A 1 89 ? -4.018 -3.412 5.698 1.00 94.62 89 LEU A C 1
ATOM 728 O O . LEU A 1 89 ? -3.567 -3.174 4.579 1.00 94.62 89 LEU A O 1
ATOM 732 N N . ILE A 1 90 ? -3.451 -4.311 6.510 1.00 96.06 90 ILE A N 1
ATOM 733 C CA . ILE A 1 90 ? -2.292 -5.129 6.120 1.00 96.06 90 ILE A CA 1
ATOM 734 C C . ILE A 1 90 ? -2.651 -6.054 4.951 1.00 96.06 90 ILE A C 1
ATOM 736 O O . ILE A 1 90 ? -1.883 -6.147 3.996 1.00 96.06 90 ILE A O 1
ATOM 740 N N . PHE A 1 91 ? -3.818 -6.707 4.973 1.00 96.88 91 PHE A N 1
ATOM 741 C CA . PHE A 1 91 ? -4.259 -7.527 3.837 1.00 96.88 91 PHE A CA 1
ATOM 742 C C . PHE A 1 91 ? -4.447 -6.698 2.564 1.00 96.88 91 PHE A C 1
ATOM 744 O O . PHE A 1 91 ? -3.973 -7.113 1.508 1.00 96.88 91 PHE A O 1
ATOM 751 N N . LEU A 1 92 ? -5.072 -5.518 2.664 1.00 95.94 92 LEU A N 1
ATOM 752 C CA . LEU A 1 92 ? -5.196 -4.572 1.550 1.00 95.94 92 LEU A CA 1
ATOM 753 C C . LEU A 1 92 ? -3.820 -4.214 0.971 1.00 95.94 92 LEU A C 1
ATOM 755 O O . LEU A 1 92 ? -3.614 -4.297 -0.240 1.00 95.94 92 LEU A O 1
ATOM 759 N N . PHE A 1 93 ? -2.871 -3.865 1.841 1.00 96.44 93 PHE A N 1
ATOM 760 C CA . PHE A 1 93 ? -1.500 -3.544 1.461 1.00 96.44 93 PHE A CA 1
ATOM 761 C C . PHE A 1 93 ? -0.798 -4.711 0.763 1.00 96.44 93 PHE A C 1
ATOM 763 O O . PHE A 1 93 ? -0.247 -4.528 -0.320 1.00 96.44 93 PHE A O 1
ATOM 770 N N . MET A 1 94 ? -0.882 -5.924 1.317 1.00 97.94 94 MET A N 1
ATOM 771 C CA . MET A 1 94 ? -0.310 -7.115 0.684 1.00 97.94 94 MET A CA 1
ATOM 772 C C . MET A 1 94 ? -0.905 -7.375 -0.703 1.00 97.94 94 MET A C 1
ATOM 774 O O . MET A 1 94 ? -0.165 -7.700 -1.629 1.00 97.94 94 MET A O 1
ATOM 778 N N . GLY A 1 95 ? -2.215 -7.179 -0.873 1.00 97.88 95 GLY A N 1
ATOM 779 C CA . GLY A 1 95 ? -2.879 -7.273 -2.173 1.00 97.88 95 GLY A CA 1
ATOM 780 C C . GLY A 1 95 ? -2.298 -6.305 -3.202 1.00 97.88 95 GLY A C 1
ATOM 781 O O . GLY A 1 95 ? -1.997 -6.693 -4.332 1.00 97.88 95 GLY A O 1
ATOM 782 N N . MET A 1 96 ? -2.071 -5.054 -2.790 1.00 97.56 96 MET A N 1
ATOM 783 C CA . MET A 1 96 ? -1.428 -4.045 -3.634 1.00 97.56 96 MET A CA 1
ATOM 784 C C . MET A 1 96 ? 0.009 -4.436 -4.000 1.00 97.56 96 MET A C 1
ATOM 786 O O . MET A 1 96 ? 0.365 -4.372 -5.175 1.00 97.56 96 MET A O 1
ATOM 790 N N . CYS A 1 97 ? 0.813 -4.894 -3.035 1.00 97.12 97 CYS A N 1
ATOM 791 C CA . CYS A 1 97 ? 2.187 -5.342 -3.278 1.00 97.12 97 CYS A CA 1
ATOM 792 C C . CYS A 1 97 ? 2.255 -6.488 -4.289 1.00 97.12 97 CYS A C 1
ATOM 794 O O . CYS A 1 97 ? 3.057 -6.435 -5.219 1.00 97.12 97 CYS A O 1
ATOM 796 N N . VAL A 1 98 ? 1.406 -7.507 -4.126 1.00 98.25 98 VAL A N 1
ATOM 797 C CA . VAL A 1 98 ? 1.377 -8.664 -5.029 1.00 98.25 98 VAL A CA 1
ATOM 798 C C . VAL A 1 98 ? 0.939 -8.248 -6.429 1.00 98.25 98 VAL A C 1
ATOM 800 O O . VAL A 1 98 ? 1.556 -8.671 -7.399 1.00 98.25 98 VAL A O 1
ATOM 803 N N . SER A 1 99 ? -0.063 -7.378 -6.553 1.00 98.06 99 SER A N 1
ATOM 804 C CA . SER A 1 99 ? -0.482 -6.832 -7.849 1.00 98.06 99 SER A CA 1
ATOM 805 C C . SER A 1 99 ? 0.650 -6.090 -8.556 1.00 98.06 99 SER A C 1
ATOM 807 O O . SER A 1 99 ? 0.965 -6.407 -9.701 1.00 98.06 99 SER A O 1
ATOM 809 N N . PHE A 1 100 ? 1.333 -5.165 -7.876 1.00 97.00 100 PHE A N 1
ATOM 810 C CA . PHE A 1 100 ? 2.458 -4.455 -8.486 1.00 97.00 100 PHE A CA 1
ATOM 811 C C . PHE A 1 100 ? 3.610 -5.392 -8.851 1.00 97.00 100 PHE A C 1
ATOM 813 O O . PHE A 1 100 ? 4.191 -5.229 -9.920 1.00 97.00 100 PHE A O 1
ATOM 820 N N . ALA A 1 101 ? 3.910 -6.395 -8.022 1.00 97.06 101 ALA A N 1
ATOM 821 C CA . ALA A 1 101 ? 4.919 -7.402 -8.339 1.00 97.06 101 ALA A CA 1
ATOM 822 C C . ALA A 1 101 ? 4.541 -8.221 -9.586 1.00 97.06 101 ALA A C 1
ATOM 824 O O . ALA A 1 101 ? 5.378 -8.429 -10.460 1.00 97.06 101 ALA A O 1
ATOM 825 N N . VAL A 1 102 ? 3.276 -8.637 -9.700 1.00 97.75 102 VAL A N 1
ATOM 826 C CA . VAL A 1 102 ? 2.741 -9.339 -10.875 1.00 97.75 102 VAL A CA 1
ATOM 827 C C . VAL A 1 102 ? 2.893 -8.460 -12.116 1.00 97.75 102 VAL A C 1
ATOM 829 O O . VAL A 1 102 ? 3.538 -8.869 -13.077 1.00 97.75 102 VAL A O 1
ATOM 832 N N . TRP A 1 103 ? 2.391 -7.226 -12.098 1.00 97.12 103 TRP A N 1
ATOM 833 C CA . TRP A 1 103 ? 2.498 -6.333 -13.255 1.00 97.12 103 TRP A CA 1
ATOM 834 C C . TRP A 1 103 ? 3.944 -6.007 -13.627 1.00 97.12 103 TRP A C 1
ATOM 836 O O . TRP A 1 103 ? 4.265 -5.952 -14.810 1.00 97.12 103 TRP A O 1
ATOM 846 N N . TYR A 1 104 ? 4.834 -5.858 -12.649 1.00 95.69 104 TYR A N 1
ATOM 847 C CA . TYR A 1 104 ? 6.256 -5.653 -12.908 1.00 95.69 104 TYR A CA 1
ATOM 848 C C . TYR A 1 104 ? 6.900 -6.839 -13.646 1.00 95.69 104 TYR A C 1
ATOM 850 O O . TYR A 1 104 ? 7.733 -6.633 -14.522 1.00 95.69 104 TYR A O 1
ATOM 858 N N . VAL A 1 105 ? 6.515 -8.076 -13.310 1.00 96.94 105 VAL A N 1
ATOM 859 C CA . VAL A 1 105 ? 7.058 -9.297 -13.934 1.00 96.94 105 VAL A CA 1
ATOM 860 C C . VAL A 1 105 ? 6.453 -9.562 -15.315 1.00 96.94 105 VAL A C 1
ATOM 862 O O . VAL A 1 105 ? 7.164 -10.008 -16.212 1.00 96.94 105 VAL A O 1
ATOM 865 N N . PHE A 1 106 ? 5.151 -9.324 -15.491 1.00 96.62 106 PHE A N 1
ATOM 866 C CA . PHE A 1 106 ? 4.430 -9.714 -16.708 1.00 96.62 106 PHE A CA 1
ATOM 867 C C . PHE A 1 106 ? 4.373 -8.632 -17.795 1.00 96.62 106 PHE A C 1
ATOM 869 O O . PHE A 1 106 ? 4.108 -8.965 -18.952 1.00 96.62 106 PHE A O 1
ATOM 876 N N . LEU A 1 107 ? 4.587 -7.352 -17.470 1.00 95.31 107 LEU A N 1
ATOM 877 C CA . LEU A 1 107 ? 4.571 -6.291 -18.480 1.00 95.31 107 LEU A CA 1
ATOM 878 C C . LEU A 1 107 ? 5.843 -6.285 -19.343 1.00 95.31 107 LEU A C 1
ATOM 880 O O . LEU A 1 107 ? 6.924 -6.639 -18.871 1.00 95.31 107 LEU A O 1
ATOM 884 N N . PRO A 1 108 ? 5.752 -5.812 -20.601 1.00 96.19 108 PRO A N 1
ATOM 885 C CA . PRO A 1 108 ? 6.924 -5.598 -21.441 1.00 96.19 108 PRO A CA 1
ATOM 886 C C . PRO A 1 108 ? 7.901 -4.597 -20.815 1.00 96.19 108 PRO A C 1
ATOM 888 O O . PRO A 1 108 ? 7.488 -3.606 -20.210 1.00 96.19 108 PRO A O 1
ATOM 891 N N . VAL A 1 109 ? 9.201 -4.801 -21.048 1.00 93.50 109 VAL A N 1
ATOM 892 C CA . VAL A 1 109 ? 10.283 -3.986 -20.462 1.00 93.50 109 VAL A CA 1
ATOM 893 C C . VAL A 1 109 ? 10.085 -2.486 -20.705 1.00 93.50 109 VAL A C 1
ATOM 895 O O . VAL A 1 109 ? 10.232 -1.698 -19.775 1.00 93.50 109 VAL A O 1
ATOM 898 N N . ASN A 1 110 ? 9.677 -2.088 -21.914 1.00 92.81 110 ASN A N 1
ATOM 899 C CA . ASN A 1 110 ? 9.434 -0.680 -22.251 1.00 92.81 110 ASN A CA 1
ATOM 900 C C . ASN A 1 110 ? 8.328 -0.071 -21.371 1.00 92.81 110 ASN A C 1
ATOM 902 O O . ASN A 1 110 ? 8.488 1.013 -20.820 1.00 92.81 110 ASN A O 1
ATOM 906 N N . THR A 1 111 ? 7.225 -0.798 -21.175 1.00 93.69 111 THR A N 1
ATOM 907 C CA . THR A 1 111 ? 6.106 -0.367 -20.328 1.00 93.69 111 THR A CA 1
ATOM 908 C C . THR A 1 111 ? 6.513 -0.310 -18.859 1.00 93.69 111 THR A C 1
ATOM 910 O O . THR A 1 111 ? 6.138 0.622 -18.148 1.00 93.69 111 THR A O 1
ATOM 913 N N . VAL A 1 112 ? 7.314 -1.273 -18.394 1.00 94.62 112 VAL A N 1
ATOM 914 C CA . VAL A 1 112 ? 7.844 -1.302 -17.023 1.00 94.62 112 VAL A CA 1
ATOM 915 C C . VAL A 1 112 ? 8.756 -0.105 -16.758 1.00 94.62 112 VAL A C 1
ATOM 917 O O . VAL A 1 112 ? 8.650 0.506 -15.696 1.00 94.62 112 VAL A O 1
ATOM 920 N N . GLN A 1 113 ? 9.605 0.272 -17.716 1.00 92.44 113 GLN A N 1
ATOM 921 C CA . GLN A 1 113 ? 10.487 1.435 -17.595 1.00 92.44 113 GLN A CA 1
ATOM 922 C C . GLN A 1 113 ? 9.713 2.742 -17.432 1.00 92.44 113 GLN A C 1
ATOM 924 O O . GLN A 1 113 ? 10.132 3.577 -16.641 1.00 92.44 113 GLN A O 1
ATOM 929 N N . THR A 1 114 ? 8.572 2.905 -18.105 1.00 92.81 114 THR A N 1
ATOM 930 C CA . THR A 1 114 ? 7.718 4.094 -17.950 1.00 92.81 114 THR A CA 1
ATOM 931 C C . THR A 1 114 ? 6.861 4.033 -16.681 1.00 92.81 114 THR A C 1
ATOM 933 O O . THR A 1 114 ? 6.755 5.008 -15.939 1.00 92.81 114 THR A O 1
ATOM 936 N N . THR A 1 115 ? 6.262 2.875 -16.391 1.00 93.69 115 THR A N 1
ATOM 937 C CA . THR A 1 115 ? 5.312 2.703 -15.274 1.00 93.69 115 THR A CA 1
ATOM 938 C C . THR A 1 115 ? 6.008 2.672 -13.923 1.00 93.69 115 THR A C 1
ATOM 940 O O . THR A 1 115 ? 5.497 3.203 -12.952 1.00 93.69 115 THR A O 1
ATOM 943 N N . PHE A 1 116 ? 7.194 2.080 -13.831 1.00 95.75 116 PHE A N 1
ATOM 944 C CA . PHE A 1 116 ? 7.930 1.949 -12.572 1.00 95.75 116 PHE A CA 1
ATOM 945 C C . PHE A 1 116 ? 9.194 2.817 -12.548 1.00 95.75 116 PHE A C 1
ATOM 947 O O . PHE A 1 116 ? 10.105 2.554 -11.762 1.00 95.75 116 PHE A O 1
ATOM 954 N N . GLN A 1 117 ? 9.257 3.851 -13.398 1.00 95.06 117 GLN A N 1
ATOM 955 C CA . GLN A 1 117 ? 10.441 4.691 -13.589 1.00 95.06 117 GLN A CA 1
ATOM 956 C C . GLN A 1 117 ? 10.971 5.270 -12.273 1.00 95.06 117 GLN A C 1
ATOM 958 O O . GLN A 1 117 ? 12.142 5.099 -11.941 1.00 95.06 117 GLN A O 1
ATOM 963 N N . ILE A 1 118 ? 10.108 5.947 -11.507 1.00 93.31 118 ILE A N 1
ATOM 964 C CA . ILE A 1 118 ? 10.500 6.645 -10.274 1.00 93.31 118 ILE A CA 1
ATOM 965 C C . ILE A 1 118 ? 10.966 5.635 -9.224 1.00 93.31 118 ILE A C 1
ATOM 967 O O . ILE A 1 118 ? 11.944 5.873 -8.515 1.00 93.31 118 ILE A O 1
ATOM 971 N N . GLN A 1 119 ? 10.290 4.488 -9.139 1.00 91.62 119 GLN A N 1
ATOM 972 C CA . GLN A 1 119 ? 10.620 3.431 -8.188 1.00 91.62 119 GLN A CA 1
ATOM 973 C C . GLN A 1 119 ? 11.980 2.799 -8.521 1.00 91.62 119 GLN A C 1
ATOM 975 O O . GLN A 1 119 ? 12.823 2.667 -7.635 1.00 91.62 119 GLN A O 1
ATOM 980 N N . GLN A 1 120 ? 12.235 2.479 -9.793 1.00 92.06 120 GLN A N 1
ATOM 981 C CA . GLN A 1 120 ? 13.523 1.942 -10.247 1.00 92.06 120 GLN A CA 1
ATOM 982 C C . GLN A 1 120 ? 14.664 2.945 -10.068 1.00 92.06 120 GLN A C 1
ATOM 984 O O . GLN A 1 120 ? 15.736 2.569 -9.589 1.00 92.06 120 GLN A O 1
ATOM 989 N N . GLN A 1 121 ? 14.431 4.220 -10.397 1.00 91.69 121 GLN A N 1
ATOM 990 C CA . GLN A 1 121 ? 15.421 5.275 -10.198 1.00 91.69 121 GLN A CA 1
ATOM 991 C C . GLN A 1 121 ? 15.777 5.406 -8.717 1.00 91.69 121 GLN A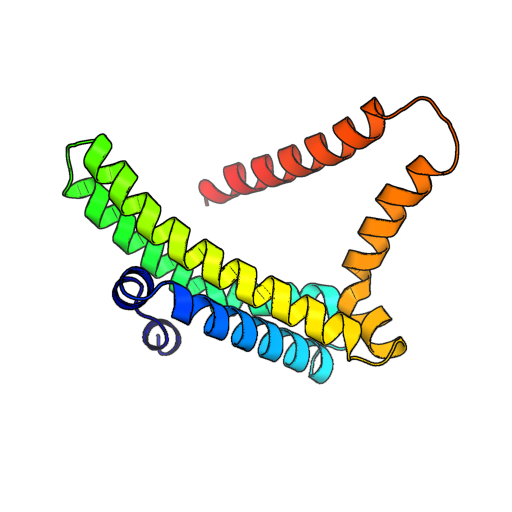 C 1
ATOM 993 O O . GLN A 1 121 ? 16.950 5.398 -8.369 1.00 91.69 121 GLN A O 1
ATOM 998 N N . THR A 1 122 ? 14.775 5.409 -7.835 1.00 87.38 122 THR A N 1
ATOM 999 C CA . THR A 1 122 ? 14.993 5.493 -6.384 1.00 87.38 122 THR A CA 1
ATOM 1000 C C . THR A 1 122 ? 15.833 4.320 -5.870 1.00 87.38 122 THR A C 1
ATOM 1002 O O . THR A 1 122 ? 16.758 4.521 -5.087 1.00 87.38 122 THR A O 1
ATOM 1005 N N . ILE A 1 123 ? 15.554 3.091 -6.322 1.00 85.94 123 ILE A N 1
ATOM 1006 C CA . ILE A 1 123 ? 16.345 1.904 -5.953 1.00 85.94 123 ILE A CA 1
ATOM 1007 C C . ILE A 1 123 ? 17.788 2.037 -6.456 1.00 85.94 123 ILE A C 1
ATOM 1009 O O . ILE A 1 123 ? 18.736 1.737 -5.731 1.00 85.94 123 ILE A O 1
ATOM 1013 N N . THR A 1 124 ? 17.961 2.519 -7.683 1.00 87.00 124 THR A N 1
ATOM 1014 C CA . THR A 1 124 ? 19.275 2.718 -8.300 1.00 87.00 124 THR A CA 1
ATOM 1015 C C . THR A 1 124 ? 20.080 3.797 -7.565 1.00 87.00 124 THR A C 1
ATOM 1017 O O . THR A 1 124 ? 21.238 3.566 -7.228 1.00 87.00 124 THR A O 1
ATOM 1020 N N . ASP A 1 125 ? 19.457 4.919 -7.199 1.00 83.12 125 ASP A N 1
ATOM 1021 C CA . ASP A 1 125 ? 20.072 6.017 -6.435 1.00 83.12 125 ASP A CA 1
ATOM 1022 C C . ASP A 1 125 ? 20.497 5.608 -5.015 1.00 83.12 125 ASP A C 1
ATOM 1024 O O . ASP A 1 125 ? 21.379 6.227 -4.410 1.00 83.12 125 ASP A O 1
ATOM 1028 N N . ILE A 1 126 ? 19.840 4.591 -4.454 1.00 76.94 126 ILE A N 1
ATOM 1029 C CA . ILE A 1 126 ? 20.195 3.975 -3.171 1.00 76.94 126 ILE A CA 1
ATOM 1030 C C . ILE A 1 126 ? 21.364 2.997 -3.367 1.00 76.94 126 ILE A C 1
ATOM 1032 O O . ILE A 1 126 ? 22.314 3.024 -2.588 1.00 76.94 126 ILE A O 1
ATOM 1036 N N . ASN A 1 127 ? 21.327 2.167 -4.413 1.00 73.06 127 ASN A N 1
ATOM 1037 C CA . ASN A 1 127 ? 22.297 1.090 -4.632 1.00 73.06 127 ASN A CA 1
ATOM 1038 C C . ASN A 1 127 ? 23.638 1.552 -5.226 1.00 73.06 127 ASN A C 1
ATOM 1040 O O . ASN A 1 127 ? 24.672 1.010 -4.843 1.00 73.06 127 ASN A O 1
ATOM 1044 N N . ILE A 1 128 ? 23.662 2.556 -6.113 1.00 62.81 128 ILE A N 1
ATOM 1045 C CA . ILE A 1 128 ? 24.909 3.092 -6.703 1.00 62.81 128 ILE A CA 1
ATOM 1046 C C . ILE A 1 128 ? 25.866 3.602 -5.615 1.00 62.81 128 ILE A C 1
ATOM 1048 O O . ILE A 1 128 ? 27.082 3.497 -5.757 1.00 62.81 128 ILE A O 1
ATOM 1052 N N . GLN A 1 129 ? 25.335 4.087 -4.490 1.00 57.56 129 GLN A N 1
ATOM 1053 C CA . GLN A 1 129 ? 26.132 4.540 -3.346 1.00 57.56 129 GLN A CA 1
ATOM 1054 C C . GLN A 1 129 ? 26.806 3.394 -2.561 1.00 57.56 129 GLN A C 1
ATOM 1056 O O . GLN A 1 129 ? 27.581 3.668 -1.653 1.00 57.56 129 GLN A O 1
ATOM 1061 N N . ILE A 1 130 ? 26.509 2.124 -2.870 1.00 54.91 130 ILE A N 1
ATOM 1062 C CA . ILE A 1 130 ? 26.974 0.948 -2.111 1.00 54.91 130 ILE A CA 1
ATOM 1063 C C . ILE A 1 130 ? 28.106 0.203 -2.843 1.00 54.91 130 ILE A C 1
ATOM 1065 O O . ILE A 1 130 ? 28.903 -0.484 -2.207 1.00 54.91 130 ILE A O 1
ATOM 1069 N N . THR A 1 131 ? 28.220 0.335 -4.168 1.00 53.41 131 THR A N 1
ATOM 1070 C CA . THR A 1 131 ? 29.162 -0.456 -4.987 1.00 53.41 131 THR A CA 1
ATOM 1071 C C . THR A 1 131 ? 30.587 0.104 -5.093 1.00 53.41 131 THR A C 1
ATOM 1073 O O . THR A 1 131 ? 31.443 -0.543 -5.688 1.00 53.41 131 THR A O 1
ATOM 1076 N N . ALA A 1 132 ? 30.885 1.246 -4.473 1.00 48.41 132 ALA A N 1
ATOM 1077 C CA . ALA A 1 132 ? 32.243 1.762 -4.310 1.00 48.41 132 ALA A CA 1
ATOM 1078 C C . ALA A 1 132 ? 32.372 2.393 -2.913 1.00 48.41 132 ALA A C 1
ATOM 1080 O O . ALA A 1 132 ? 31.556 3.228 -2.551 1.00 48.41 132 ALA A O 1
ATOM 1081 N N . GLU A 1 133 ? 33.389 1.978 -2.153 1.00 49.09 133 GLU A N 1
ATOM 1082 C CA . GLU A 1 133 ? 33.653 2.276 -0.731 1.00 49.09 133 GLU A CA 1
ATOM 1083 C C . GLU A 1 133 ? 32.944 1.387 0.306 1.00 49.09 133 GLU A C 1
ATOM 1085 O O . GLU A 1 133 ? 31.890 1.674 0.878 1.00 49.09 133 GLU A O 1
ATOM 1090 N N . ALA A 1 134 ? 33.655 0.319 0.675 1.00 52.38 134 ALA A N 1
ATOM 1091 C CA . ALA A 1 134 ? 33.592 -0.222 2.021 1.00 52.38 134 ALA A CA 1
ATOM 1092 C C . ALA A 1 134 ? 34.046 0.867 3.011 1.00 52.38 134 ALA A C 1
ATOM 1094 O O . ALA A 1 134 ? 35.238 1.002 3.234 1.00 52.38 134 ALA A O 1
ATOM 1095 N N . ILE A 1 135 ? 33.097 1.668 3.512 1.00 53.34 135 ILE A N 1
ATOM 1096 C CA . ILE A 1 135 ? 33.039 2.470 4.758 1.00 53.34 135 ILE A CA 1
ATOM 1097 C C . ILE A 1 135 ? 32.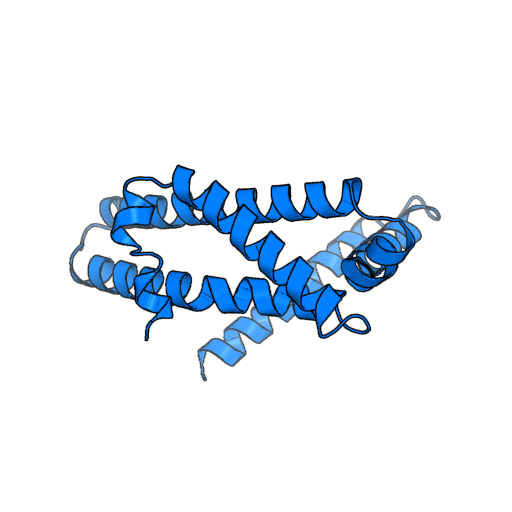066 3.621 4.457 1.00 53.34 135 ILE A C 1
ATOM 1099 O O . ILE A 1 135 ? 32.506 4.6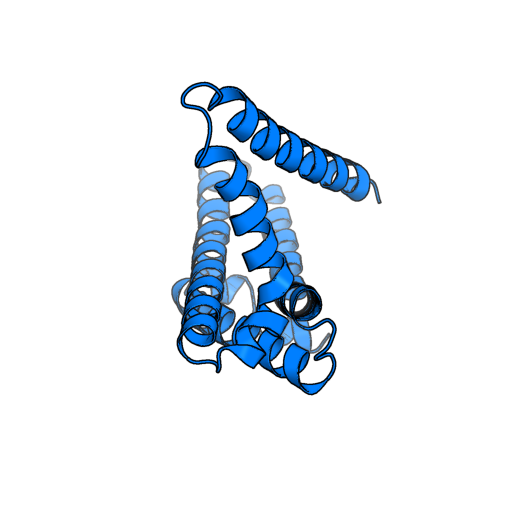88 4.071 1.00 53.34 135 ILE A O 1
ATOM 1103 N N . ASN A 1 136 ? 30.744 3.410 4.579 1.00 59.88 136 ASN A N 1
ATOM 1104 C CA . ASN A 1 136 ? 29.778 4.485 4.901 1.00 59.88 136 ASN A CA 1
ATOM 1105 C C . ASN A 1 136 ? 28.319 4.004 5.081 1.00 59.88 136 ASN A C 1
ATOM 1107 O O . ASN A 1 136 ? 27.370 4.705 4.728 1.00 59.88 136 ASN A O 1
ATOM 1111 N N . LYS A 1 137 ? 28.091 2.843 5.722 1.00 59.25 137 LYS A N 1
ATOM 1112 C CA . LYS A 1 137 ? 26.731 2.377 6.100 1.00 59.25 137 LYS A CA 1
ATOM 1113 C C . LYS A 1 137 ? 25.925 3.431 6.892 1.00 59.25 137 LYS A C 1
ATOM 1115 O O . LYS A 1 137 ? 24.703 3.477 6.782 1.00 59.25 137 LYS A O 1
ATOM 1120 N N . SER A 1 138 ? 26.614 4.305 7.637 1.00 65.19 138 SER A N 1
ATOM 1121 C CA . SER A 1 138 ? 26.024 5.438 8.371 1.00 65.19 138 SER A CA 1
ATOM 1122 C C . SER A 1 138 ? 25.343 6.466 7.451 1.00 65.19 138 SER A C 1
ATOM 1124 O O . SER A 1 138 ? 24.265 6.968 7.765 1.00 65.19 138 SER A O 1
ATOM 1126 N N . THR A 1 139 ? 25.916 6.739 6.274 1.00 74.19 139 THR A N 1
ATOM 1127 C CA . THR A 1 139 ? 25.379 7.746 5.340 1.00 74.19 139 THR A CA 1
ATOM 1128 C C . THR A 1 139 ? 24.079 7.288 4.678 1.00 74.19 139 THR A C 1
ATOM 1130 O O . THR A 1 139 ? 23.132 8.068 4.591 1.00 74.19 139 THR A O 1
ATOM 1133 N N . LEU A 1 140 ? 23.988 6.009 4.298 1.00 75.06 140 LEU A N 1
ATOM 1134 C CA . LEU A 1 140 ? 22.782 5.417 3.718 1.00 75.06 140 LEU A CA 1
ATOM 1135 C C . LEU A 1 140 ? 21.635 5.390 4.731 1.00 75.06 140 LEU A C 1
ATOM 1137 O O . LEU A 1 140 ? 20.518 5.804 4.418 1.00 75.06 140 LEU A O 1
ATOM 1141 N N . PHE A 1 141 ? 21.926 4.950 5.960 1.00 80.50 141 PHE A N 1
ATOM 1142 C CA . PHE A 1 141 ? 20.956 4.982 7.050 1.00 80.50 141 PHE A CA 1
ATOM 1143 C C . PHE A 1 141 ? 20.462 6.409 7.298 1.00 80.50 141 PHE A C 1
ATOM 1145 O O . PHE A 1 141 ? 19.255 6.633 7.314 1.00 80.50 141 PHE A O 1
ATOM 1152 N N . SER A 1 142 ? 21.374 7.382 7.413 1.00 83.88 142 SER A N 1
ATOM 1153 C CA . SER A 1 142 ? 21.020 8.791 7.615 1.00 83.88 142 SER A CA 1
ATOM 1154 C C . SER A 1 142 ? 20.153 9.335 6.475 1.00 83.88 142 SER A C 1
ATOM 1156 O O . SER A 1 142 ? 19.147 9.991 6.731 1.00 83.88 142 SER A O 1
ATOM 1158 N N . LYS A 1 143 ? 20.455 8.997 5.215 1.00 82.62 143 LYS A N 1
ATOM 1159 C CA . LYS A 1 143 ? 19.654 9.398 4.046 1.00 82.62 143 LYS A CA 1
ATOM 1160 C C . LYS A 1 143 ? 18.224 8.852 4.116 1.00 82.62 143 LYS A C 1
ATOM 1162 O O . LYS A 1 143 ? 17.274 9.618 3.953 1.00 82.62 143 LYS A O 1
ATOM 1167 N N . ILE A 1 144 ? 18.060 7.557 4.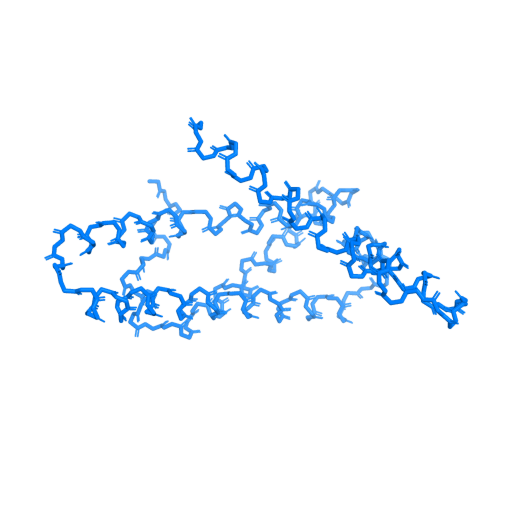396 1.00 84.12 144 ILE A N 1
ATOM 1168 C CA . ILE A 1 144 ? 16.738 6.917 4.526 1.00 84.12 144 ILE A CA 1
ATOM 1169 C C . ILE A 1 144 ? 15.983 7.484 5.734 1.00 84.12 144 ILE A C 1
ATOM 1171 O O . ILE A 1 144 ? 14.807 7.835 5.626 1.00 84.12 144 ILE A O 1
ATOM 1175 N N . PHE A 1 145 ? 16.655 7.609 6.877 1.00 88.69 145 PHE A N 1
ATOM 1176 C CA . PHE A 1 145 ? 16.076 8.136 8.107 1.00 88.69 145 PHE A CA 1
ATOM 1177 C C . PHE A 1 145 ? 15.596 9.581 7.925 1.00 88.69 145 PHE A C 1
ATOM 1179 O O . PHE A 1 145 ? 14.427 9.875 8.166 1.00 88.69 145 PHE A O 1
ATOM 1186 N N . MET A 1 146 ? 16.452 10.467 7.409 1.00 90.38 146 MET A N 1
ATOM 1187 C CA . MET A 1 146 ? 16.108 11.872 7.176 1.00 90.38 146 MET A CA 1
ATOM 1188 C C . MET A 1 146 ? 15.005 12.035 6.131 1.00 90.38 146 MET A C 1
ATOM 1190 O O . MET A 1 146 ? 14.195 12.952 6.246 1.00 90.38 146 MET A O 1
ATOM 1194 N N . ASN A 1 147 ? 14.920 11.147 5.136 1.00 89.19 147 ASN A N 1
ATOM 1195 C CA . ASN A 1 147 ? 13.798 11.153 4.202 1.00 89.19 147 ASN A CA 1
ATOM 1196 C C . ASN A 1 147 ? 12.464 10.858 4.910 1.00 89.19 147 ASN A C 1
ATOM 1198 O O . ASN A 1 147 ? 11.497 11.588 4.714 1.00 89.19 147 ASN A O 1
ATOM 1202 N N . ASN A 1 148 ? 12.420 9.850 5.786 1.00 91.50 148 ASN A N 1
ATOM 1203 C CA . ASN A 1 148 ? 11.214 9.537 6.562 1.00 91.50 148 ASN A CA 1
ATOM 1204 C C . ASN A 1 148 ? 10.849 10.654 7.552 1.00 91.50 148 ASN A C 1
ATOM 1206 O O . ASN A 1 148 ? 9.672 10.970 7.694 1.00 91.50 148 ASN A O 1
ATOM 1210 N N . ILE A 1 149 ? 11.839 11.302 8.180 1.00 94.94 149 ILE A N 1
ATOM 1211 C CA . ILE A 1 149 ? 11.599 12.470 9.042 1.00 94.94 149 ILE A CA 1
ATOM 1212 C C . ILE A 1 149 ? 10.980 13.625 8.249 1.00 94.94 149 ILE A C 1
ATOM 1214 O O . ILE A 1 149 ? 10.019 14.221 8.721 1.00 94.94 149 ILE A O 1
ATOM 1218 N N . LYS A 1 150 ? 11.459 13.909 7.030 1.00 93.00 150 LYS A N 1
ATOM 1219 C CA . LYS A 1 150 ? 10.847 14.935 6.167 1.00 93.00 150 LYS A CA 1
ATOM 1220 C C . LYS A 1 150 ? 9.383 14.619 5.873 1.00 93.00 150 LYS A C 1
ATOM 1222 O O . LYS A 1 150 ? 8.540 15.503 5.993 1.00 93.00 150 LYS A O 1
ATOM 1227 N N . VAL A 1 151 ? 9.077 13.368 5.521 1.00 92.25 151 VAL A N 1
ATOM 1228 C CA . VAL A 1 151 ? 7.694 12.926 5.276 1.00 92.25 151 VAL A CA 1
ATOM 1229 C C . VAL A 1 151 ? 6.841 13.088 6.536 1.00 92.25 151 VAL A C 1
ATOM 1231 O O . VAL A 1 151 ? 5.762 13.667 6.461 1.00 92.25 151 VAL A O 1
ATOM 1234 N N . LEU A 1 152 ? 7.345 12.669 7.701 1.00 92.56 152 LEU A N 1
ATOM 1235 C CA . LEU A 1 152 ? 6.665 12.858 8.984 1.00 92.56 152 LEU A CA 1
ATOM 1236 C C . LEU A 1 152 ? 6.384 14.341 9.268 1.00 92.56 152 LEU A C 1
ATOM 1238 O O . LEU A 1 152 ? 5.275 14.681 9.673 1.00 92.56 152 LEU A O 1
ATOM 1242 N N . SER A 1 153 ? 7.350 15.231 9.022 1.00 93.00 153 SER A N 1
ATOM 1243 C CA . SER A 1 153 ? 7.157 16.675 9.179 1.00 93.00 153 SER A CA 1
ATOM 1244 C C . SER A 1 153 ? 6.044 17.205 8.274 1.00 93.00 153 SER A C 1
ATOM 1246 O O . SER A 1 153 ? 5.209 17.971 8.747 1.00 93.00 153 SER A O 1
ATOM 1248 N N . PHE A 1 154 ? 5.975 16.768 7.011 1.00 93.00 154 PHE A N 1
ATOM 1249 C CA . PHE A 1 154 ? 4.860 17.117 6.125 1.00 93.00 154 PHE A CA 1
ATOM 1250 C C . PHE A 1 154 ? 3.520 16.610 6.664 1.00 93.00 154 PHE A C 1
ATOM 1252 O O . PHE A 1 154 ? 2.563 17.376 6.696 1.00 93.00 154 PHE A O 1
ATOM 1259 N N . CYS A 1 155 ? 3.444 15.360 7.129 1.00 89.88 155 CYS A N 1
ATOM 1260 C CA . CYS A 1 155 ? 2.216 14.814 7.711 1.00 89.88 155 CYS A CA 1
ATOM 1261 C C . CYS A 1 155 ? 1.745 15.620 8.929 1.00 89.88 155 CYS A C 1
ATOM 1263 O O . CYS A 1 155 ? 0.560 15.918 9.033 1.00 89.88 155 CYS A O 1
ATOM 1265 N N . ILE A 1 156 ? 2.662 16.013 9.820 1.00 92.38 156 ILE A N 1
ATOM 1266 C CA . ILE A 1 156 ? 2.337 16.846 10.985 1.00 92.38 156 ILE A CA 1
ATOM 1267 C C . ILE A 1 156 ? 1.818 18.214 10.533 1.00 92.38 156 ILE A C 1
ATOM 1269 O O . ILE A 1 156 ? 0.770 18.645 11.002 1.00 92.38 156 ILE A O 1
ATOM 1273 N N . LEU A 1 157 ? 2.499 18.879 9.597 1.00 93.62 157 LEU A N 1
ATOM 1274 C CA . LEU A 1 157 ? 2.063 20.183 9.090 1.00 93.62 157 LEU A CA 1
ATOM 1275 C C . LEU A 1 157 ? 0.673 20.121 8.446 1.00 93.62 157 LEU A C 1
ATOM 1277 O O . LEU A 1 157 ? -0.164 20.969 8.735 1.00 93.62 157 LEU A O 1
ATOM 1281 N N . PHE A 1 158 ? 0.412 19.106 7.620 1.00 89.38 158 PHE A N 1
ATOM 1282 C CA . PHE A 1 158 ? -0.894 18.929 6.988 1.00 89.38 158 PHE A CA 1
ATOM 1283 C C . PHE A 1 158 ? -1.981 18.482 7.961 1.00 89.38 158 PHE A C 1
ATOM 1285 O O . PHE A 1 158 ? -3.140 18.738 7.687 1.00 89.38 158 PHE A O 1
ATOM 1292 N N . SER A 1 159 ? -1.646 17.869 9.100 1.00 88.31 159 SER A N 1
ATOM 1293 C CA . SER A 1 159 ? -2.655 17.494 10.101 1.00 88.31 159 SER A CA 1
ATOM 1294 C C . SER A 1 159 ? -3.356 18.695 10.754 1.00 88.31 159 SER A C 1
ATOM 1296 O O . SER A 1 159 ? -4.425 18.531 11.334 1.00 88.31 159 SER A O 1
ATOM 1298 N N . PHE A 1 160 ? -2.768 19.895 10.656 1.00 87.88 160 PHE A N 1
ATOM 1299 C CA . PHE A 1 160 ? -3.368 21.146 11.128 1.00 87.88 160 PHE A CA 1
ATOM 1300 C C . PHE A 1 160 ? -4.305 21.817 10.109 1.00 87.88 160 PHE A C 1
ATOM 1302 O O . PHE A 1 160 ? -4.938 22.814 10.460 1.00 87.88 160 PHE A O 1
ATOM 1309 N N . ILE A 1 161 ? -4.352 21.322 8.867 1.00 79.94 161 ILE A N 1
ATOM 1310 C CA . ILE A 1 161 ? -5.197 21.829 7.774 1.00 79.94 161 ILE A CA 1
ATOM 1311 C C . ILE A 1 161 ? -6.375 20.875 7.589 1.00 79.94 161 ILE A C 1
ATOM 1313 O O . ILE A 1 161 ? -7.516 21.380 7.522 1.00 79.94 161 ILE A O 1
#

Secondary structure (DSSP, 8-state):
-GGGGS--HHHHHH-TTHHHHHHHHHHHHHHHHHHHHHGGGHHHHHHHHHHHHHHHHHHHHHHHHHHHHHH---HHHHHHHHHHHHHHHHHHHHHHHHHHHHHHHHS-HHHHHHHTHHHHHHHHHHHTTTSS-SS-HHHHHHHHHHHHHHHHHHHHHHHT-